Protein AF-W2WUS7-F1 (afdb_monomer_lite)

Organism: NCBI:txid1317063

Radius of gyration: 23.68 Å; chains: 1; bounding box: 52×26×79 Å

Structure (mmCIF, N/CA/C/O backbone):
data_AF-W2WUS7-F1
#
_entry.id   AF-W2WUS7-F1
#
loop_
_atom_site.group_PDB
_atom_site.id
_atom_site.type_symbol
_atom_site.label_atom_id
_atom_site.label_alt_id
_atom_site.label_comp_id
_atom_site.label_asym_id
_atom_site.label_entity_id
_atom_site.label_seq_id
_atom_site.pdbx_PDB_ins_code
_atom_site.Cartn_x
_atom_site.Cartn_y
_atom_site.Cartn_z
_atom_site.occupancy
_atom_site.B_iso_or_equiv
_atom_site.auth_seq_id
_atom_site.auth_comp_id
_atom_site.auth_asym_id
_atom_site.auth_atom_id
_atom_site.pdbx_PDB_model_num
ATOM 1 N N . MET A 1 1 ? 3.310 -14.988 -15.195 1.00 46.16 1 MET A N 1
ATOM 2 C CA . MET A 1 1 ? 3.463 -15.371 -13.775 1.00 46.16 1 MET A CA 1
ATOM 3 C C . MET A 1 1 ? 2.353 -14.749 -12.933 1.00 46.16 1 MET A C 1
ATOM 5 O O . MET A 1 1 ? 1.981 -13.614 -13.202 1.00 46.16 1 MET A O 1
ATOM 9 N N . LYS A 1 2 ? 1.802 -15.466 -11.940 1.00 52.38 2 LYS A N 1
ATOM 10 C CA . LYS A 1 2 ? 0.872 -14.896 -10.943 1.00 52.38 2 LYS A CA 1
ATOM 11 C C . LYS A 1 2 ? 1.666 -14.516 -9.691 1.00 52.38 2 LYS A C 1
ATOM 13 O O . LYS A 1 2 ? 1.726 -15.283 -8.743 1.00 52.38 2 LYS A O 1
ATOM 18 N N . SER A 1 3 ? 2.270 -13.336 -9.690 1.00 63.66 3 SER A N 1
ATOM 19 C CA . SER A 1 3 ? 3.029 -12.797 -8.550 1.00 63.66 3 SER A CA 1
ATOM 20 C C . SER A 1 3 ? 2.156 -12.326 -7.376 1.00 63.66 3 SER A C 1
ATOM 22 O O . SER A 1 3 ? 2.661 -11.788 -6.396 1.00 63.66 3 SER A O 1
ATOM 24 N N . GLY A 1 4 ? 0.829 -12.449 -7.491 1.00 73.62 4 GLY A N 1
ATOM 25 C CA . GLY A 1 4 ? -0.132 -11.891 -6.534 1.00 73.62 4 GLY A CA 1
ATOM 26 C C . GLY A 1 4 ? -0.227 -10.360 -6.570 1.00 73.62 4 GLY A C 1
ATOM 27 O O . GLY A 1 4 ? -1.042 -9.785 -5.851 1.00 73.62 4 GLY A O 1
ATOM 28 N N . ILE A 1 5 ? 0.565 -9.692 -7.416 1.00 78.25 5 ILE A N 1
ATOM 29 C CA . ILE A 1 5 ? 0.558 -8.239 -7.577 1.00 78.25 5 ILE A CA 1
ATOM 30 C C . ILE A 1 5 ? -0.382 -7.858 -8.722 1.00 78.25 5 ILE A C 1
ATOM 32 O O . ILE A 1 5 ? -0.289 -8.407 -9.821 1.00 78.25 5 ILE A O 1
ATOM 36 N N . SER A 1 6 ? -1.291 -6.913 -8.469 1.00 83.62 6 SER A N 1
ATOM 37 C CA . SER A 1 6 ? -2.222 -6.438 -9.494 1.00 83.62 6 SER A CA 1
ATOM 38 C C . SER A 1 6 ? -1.504 -5.651 -10.594 1.00 83.62 6 SER A C 1
ATOM 40 O O . SER A 1 6 ? -0.477 -5.009 -10.360 1.00 83.62 6 SER A O 1
ATOM 42 N N . LYS A 1 7 ? -2.080 -5.659 -11.800 1.00 83.00 7 LYS A N 1
ATOM 43 C CA . LYS A 1 7 ? -1.580 -4.871 -12.935 1.00 83.00 7 LYS A CA 1
ATOM 44 C C . LYS A 1 7 ? -1.511 -3.376 -12.600 1.00 83.00 7 LYS A C 1
ATOM 46 O O . LYS A 1 7 ? -0.478 -2.756 -12.805 1.00 83.00 7 LYS A O 1
ATOM 51 N N . GLU A 1 8 ? -2.565 -2.842 -11.991 1.00 84.75 8 GLU A N 1
ATOM 52 C CA . GLU A 1 8 ? -2.651 -1.442 -11.544 1.00 84.75 8 GLU A CA 1
ATOM 53 C C . GLU A 1 8 ? -1.531 -1.080 -10.557 1.00 84.75 8 GLU A C 1
ATOM 55 O O . GLU A 1 8 ? -0.990 0.023 -10.568 1.00 84.75 8 GLU A O 1
ATOM 60 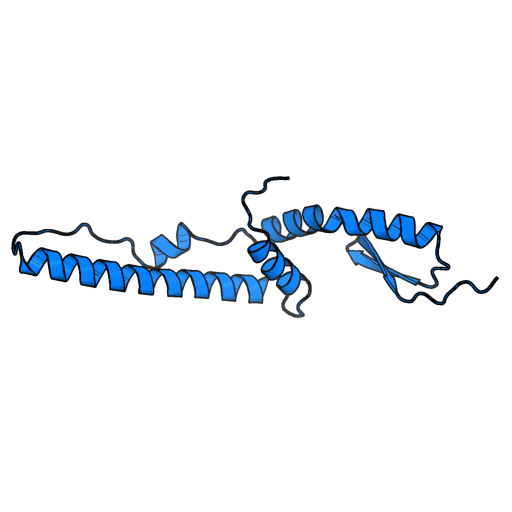N N . PHE A 1 9 ? -1.151 -2.019 -9.684 1.00 85.69 9 PHE A N 1
ATOM 61 C CA . PHE A 1 9 ? -0.030 -1.802 -8.782 1.00 85.69 9 PHE A CA 1
ATOM 62 C C . PHE A 1 9 ? 1.300 -1.803 -9.541 1.00 85.69 9 PHE A C 1
ATOM 64 O O . PHE A 1 9 ? 2.158 -0.971 -9.255 1.00 85.69 9 PHE A O 1
ATOM 71 N N . MET A 1 10 ? 1.467 -2.689 -10.526 1.00 88.12 10 MET A N 1
ATOM 72 C CA . MET A 1 10 ? 2.657 -2.704 -11.379 1.00 88.12 10 MET A CA 1
ATOM 73 C C . MET A 1 10 ? 2.790 -1.451 -12.252 1.00 88.12 10 MET A C 1
ATOM 75 O O . MET A 1 10 ? 3.915 -1.047 -12.524 1.00 88.12 10 MET A O 1
ATOM 79 N N . GLU A 1 11 ? 1.692 -0.797 -12.634 1.00 87.81 11 GLU A N 1
ATOM 80 C CA . GLU A 1 11 ? 1.724 0.505 -13.320 1.00 87.81 11 GLU A CA 1
ATOM 81 C C . GLU A 1 11 ? 2.330 1.589 -12.414 1.00 87.81 11 GLU A C 1
ATOM 83 O O . GLU A 1 11 ? 3.255 2.289 -12.816 1.00 87.81 11 GLU A O 1
ATOM 88 N N . ILE A 1 12 ? 1.932 1.639 -11.137 1.00 87.62 12 ILE A N 1
ATOM 89 C CA . ILE A 1 12 ? 2.541 2.550 -10.148 1.00 87.62 12 ILE A CA 1
ATOM 90 C C . ILE A 1 12 ? 4.037 2.248 -9.959 1.00 87.62 12 ILE A C 1
ATOM 92 O O . ILE A 1 12 ? 4.843 3.165 -9.789 1.00 87.62 12 ILE A O 1
ATOM 96 N N . VAL A 1 13 ? 4.416 0.966 -9.954 1.00 88.88 13 VAL A N 1
ATOM 97 C CA . VAL A 1 13 ? 5.821 0.537 -9.857 1.00 88.88 13 VAL A CA 1
ATOM 98 C C . VAL A 1 13 ? 6.599 0.977 -11.095 1.00 88.88 13 VAL A C 1
ATOM 100 O O . VAL A 1 13 ? 7.683 1.533 -10.948 1.00 88.88 13 VAL A O 1
ATOM 103 N N . HIS A 1 14 ? 6.042 0.780 -12.290 1.00 88.75 14 HIS A N 1
ATOM 104 C CA . HIS A 1 14 ? 6.640 1.201 -13.553 1.00 88.75 14 HIS A CA 1
ATOM 105 C C . HIS A 1 14 ? 6.890 2.713 -13.577 1.00 88.75 14 HIS A C 1
ATOM 107 O O . HIS A 1 14 ? 8.017 3.141 -13.823 1.00 88.75 14 HIS A O 1
ATOM 113 N N . ASP A 1 15 ? 5.883 3.516 -13.235 1.00 87.25 15 ASP A N 1
ATOM 114 C CA . ASP A 1 15 ? 6.010 4.976 -13.179 1.00 87.25 15 ASP A CA 1
ATOM 115 C C . ASP A 1 15 ? 7.041 5.416 -12.136 1.00 87.25 15 ASP A C 1
ATOM 117 O O . ASP A 1 15 ? 7.805 6.354 -12.361 1.00 87.25 15 ASP A O 1
ATOM 121 N N . GLY A 1 16 ? 7.105 4.708 -11.004 1.00 88.81 16 GLY A N 1
ATOM 122 C CA . GLY A 1 16 ? 8.124 4.912 -9.982 1.00 88.81 16 GLY A CA 1
ATOM 123 C C . GLY A 1 16 ? 9.536 4.657 -10.509 1.00 88.81 16 GLY A C 1
ATOM 124 O O . GLY A 1 16 ? 10.395 5.521 -10.368 1.00 88.81 16 GLY A O 1
ATOM 125 N N . VAL A 1 17 ? 9.778 3.507 -11.147 1.00 87.69 17 VAL A N 1
ATOM 126 C CA . VAL A 1 17 ? 11.084 3.166 -11.746 1.00 87.69 17 VAL A CA 1
ATOM 127 C C . VAL A 1 17 ? 11.507 4.198 -12.796 1.00 87.69 17 VAL A C 1
ATOM 129 O O . VAL A 1 17 ? 12.677 4.562 -12.845 1.00 87.69 17 VAL A O 1
ATOM 132 N N . MET A 1 18 ? 10.562 4.702 -13.594 1.00 84.50 18 MET A N 1
ATOM 133 C CA . MET A 1 18 ? 10.818 5.693 -14.648 1.00 84.50 18 MET A CA 1
ATOM 134 C C . MET A 1 18 ? 10.942 7.136 -14.136 1.00 84.50 18 MET A C 1
ATOM 136 O O . MET A 1 18 ? 11.330 8.029 -14.891 1.00 84.50 18 MET A O 1
ATOM 140 N N . SER A 1 19 ? 10.606 7.396 -12.870 1.00 85.19 19 SER A N 1
ATOM 141 C CA . SER A 1 19 ? 10.646 8.737 -12.286 1.00 85.19 19 SER A CA 1
ATOM 142 C C . SER A 1 19 ? 12.071 9.129 -11.858 1.00 85.19 19 SER A C 1
ATOM 144 O O . SER A 1 19 ? 12.828 8.272 -11.399 1.00 85.19 19 SER A O 1
ATOM 146 N N . PRO A 1 20 ? 12.431 10.430 -11.871 1.00 84.19 20 PRO A N 1
ATOM 147 C CA . PRO A 1 20 ? 13.732 10.909 -11.386 1.00 84.19 20 PRO A CA 1
ATOM 148 C C . PRO A 1 20 ? 14.055 10.505 -9.940 1.00 84.19 20 PRO A C 1
ATOM 150 O O . PRO A 1 20 ? 15.214 10.330 -9.583 1.00 84.19 20 PRO A O 1
ATOM 153 N N . ASN A 1 21 ? 13.022 10.334 -9.108 1.00 84.62 21 ASN A N 1
ATOM 154 C CA . ASN A 1 21 ? 13.156 9.931 -7.704 1.00 84.62 21 ASN A CA 1
ATOM 155 C C . ASN A 1 21 ? 13.102 8.403 -7.504 1.00 84.62 21 ASN A C 1
ATOM 157 O O . ASN A 1 21 ? 13.048 7.926 -6.364 1.00 84.62 21 ASN A O 1
ATOM 161 N N . GLY A 1 22 ? 13.056 7.639 -8.600 1.00 86.06 22 GLY A N 1
ATOM 162 C CA . GLY A 1 22 ? 12.910 6.189 -8.600 1.00 86.06 22 GLY A CA 1
ATOM 163 C C . GLY A 1 22 ? 11.699 5.700 -7.797 1.00 86.06 22 GLY A C 1
ATOM 164 O O . GLY A 1 22 ? 10.720 6.415 -7.561 1.00 86.06 22 GLY A O 1
ATOM 165 N N . LEU A 1 23 ? 11.797 4.465 -7.302 1.00 89.75 23 LEU A N 1
ATOM 166 C CA . LEU A 1 23 ? 10.741 3.820 -6.515 1.00 89.75 23 LEU A CA 1
ATOM 167 C C . LEU A 1 23 ? 10.477 4.474 -5.151 1.00 89.75 23 LEU A C 1
ATOM 169 O O . LEU A 1 23 ? 9.457 4.182 -4.526 1.00 89.75 23 LEU A O 1
ATOM 173 N N . SER A 1 24 ? 11.355 5.356 -4.668 1.00 89.19 24 SER A N 1
ATOM 174 C CA . SER A 1 24 ? 11.228 5.960 -3.336 1.00 89.19 24 SER A CA 1
ATOM 175 C C . SER A 1 24 ? 9.951 6.798 -3.195 1.00 89.19 24 SER A C 1
ATOM 177 O O . SER A 1 24 ? 9.209 6.669 -2.210 1.00 89.19 24 SER A O 1
ATOM 179 N N . SER A 1 25 ? 9.638 7.610 -4.210 1.00 87.19 25 SER A N 1
ATOM 180 C CA . SER A 1 25 ? 8.423 8.432 -4.236 1.00 87.19 25 SER A CA 1
ATOM 181 C C . SER A 1 25 ? 7.167 7.559 -4.311 1.00 87.19 25 SER A C 1
ATOM 183 O O . SER A 1 25 ? 6.243 7.736 -3.512 1.00 87.19 25 SER A O 1
ATOM 185 N N . ALA A 1 26 ? 7.165 6.549 -5.188 1.00 88.81 26 ALA A N 1
ATOM 186 C CA . ALA A 1 26 ? 6.070 5.593 -5.335 1.00 88.81 26 ALA A CA 1
ATOM 187 C C . ALA A 1 26 ? 5.796 4.833 -4.026 1.00 88.81 26 ALA A C 1
ATOM 189 O O . ALA A 1 26 ? 4.654 4.781 -3.558 1.00 88.81 26 ALA A O 1
ATOM 190 N N . LEU A 1 27 ? 6.841 4.318 -3.372 1.00 92.12 27 LEU A N 1
ATOM 191 C CA . LEU A 1 27 ? 6.742 3.627 -2.084 1.00 92.12 27 LEU A CA 1
ATOM 192 C C . LEU A 1 27 ? 6.204 4.539 -0.978 1.00 92.12 27 LEU A C 1
ATOM 194 O O . LEU A 1 27 ? 5.360 4.115 -0.186 1.00 92.12 27 LEU A O 1
ATOM 198 N N . THR A 1 28 ? 6.633 5.800 -0.939 1.00 91.31 28 THR A N 1
ATOM 199 C CA . THR A 1 28 ? 6.115 6.795 0.012 1.00 91.31 28 THR A CA 1
ATOM 200 C C . THR A 1 28 ? 4.629 7.068 -0.225 1.00 91.31 28 THR A C 1
ATOM 202 O O . THR A 1 28 ? 3.834 7.047 0.719 1.00 91.31 28 THR A O 1
ATOM 205 N N . CYS A 1 29 ? 4.208 7.231 -1.484 1.00 90.31 29 CYS A N 1
ATOM 206 C CA . CYS A 1 29 ? 2.795 7.368 -1.831 1.00 90.31 29 CYS A CA 1
ATOM 207 C C . CYS A 1 29 ? 1.973 6.136 -1.432 1.00 90.31 29 CYS A C 1
ATOM 209 O O . CYS A 1 29 ? 0.868 6.288 -0.906 1.00 90.31 29 CYS A O 1
ATOM 211 N N . ILE A 1 30 ? 2.496 4.925 -1.643 1.00 90.25 30 ILE A N 1
ATOM 212 C CA . ILE A 1 30 ? 1.827 3.679 -1.252 1.00 90.25 30 ILE A CA 1
ATOM 213 C C . ILE A 1 30 ? 1.659 3.614 0.268 1.00 90.25 30 ILE A C 1
ATOM 215 O O . ILE A 1 30 ? 0.546 3.379 0.740 1.00 90.25 30 ILE A O 1
ATOM 219 N N . ARG A 1 31 ? 2.721 3.875 1.042 1.00 93.69 31 ARG A N 1
ATOM 220 C CA . ARG A 1 31 ? 2.659 3.915 2.515 1.00 93.69 31 ARG A CA 1
ATOM 221 C C . ARG A 1 31 ? 1.603 4.909 2.996 1.00 93.69 31 ARG A C 1
ATOM 223 O O . ARG A 1 31 ? 0.737 4.542 3.788 1.00 93.69 31 ARG A O 1
ATOM 230 N N . ARG A 1 32 ? 1.591 6.120 2.430 1.00 93.75 32 ARG A N 1
ATOM 231 C CA . ARG A 1 32 ? 0.584 7.146 2.735 1.00 93.75 32 ARG A CA 1
ATOM 232 C C . ARG A 1 32 ? -0.838 6.672 2.426 1.00 93.75 32 ARG A C 1
ATOM 234 O O . ARG A 1 32 ? -1.722 6.819 3.263 1.00 93.75 32 ARG A O 1
ATOM 241 N N . ARG A 1 33 ? -1.075 6.058 1.259 1.00 92.06 33 ARG A N 1
ATOM 242 C CA . ARG A 1 33 ? -2.395 5.507 0.887 1.00 92.06 33 ARG A CA 1
ATOM 243 C C . ARG A 1 33 ? -2.863 4.430 1.870 1.00 92.06 33 ARG A C 1
ATOM 245 O O . ARG A 1 33 ? -4.039 4.413 2.231 1.00 92.06 33 ARG A O 1
ATOM 252 N N . ARG A 1 34 ? -1.960 3.558 2.332 1.00 93.44 34 ARG A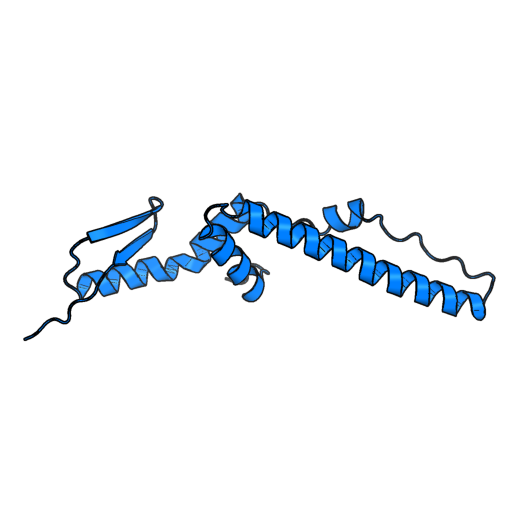 N 1
ATOM 253 C CA . ARG A 1 34 ? -2.272 2.509 3.320 1.00 93.44 34 ARG A CA 1
ATOM 254 C C . ARG A 1 34 ? -2.623 3.105 4.683 1.00 93.44 34 ARG A C 1
ATOM 256 O O . ARG A 1 34 ? -3.636 2.713 5.255 1.00 93.44 34 ARG A O 1
ATOM 263 N N . GLN A 1 35 ? -1.887 4.121 5.130 1.00 96.00 35 GLN A N 1
ATOM 264 C CA . GLN A 1 35 ? -2.217 4.882 6.337 1.00 96.00 35 GLN A CA 1
ATOM 265 C C . GLN A 1 35 ? -3.581 5.585 6.225 1.00 96.00 35 GLN A C 1
ATOM 267 O O . GLN A 1 35 ? -4.411 5.491 7.125 1.00 96.00 35 GLN A O 1
ATOM 272 N N . THR A 1 36 ? -3.871 6.245 5.100 1.00 96.75 36 THR A N 1
ATOM 273 C CA . THR A 1 36 ? -5.191 6.856 4.871 1.00 96.75 36 THR A CA 1
ATOM 274 C C . THR A 1 36 ? -6.310 5.811 4.903 1.00 96.75 36 THR A C 1
ATOM 276 O O . THR A 1 36 ? -7.373 6.065 5.469 1.00 96.75 36 THR A O 1
ATOM 279 N N . ARG A 1 37 ? -6.086 4.625 4.322 1.00 96.38 37 ARG A N 1
ATOM 280 C CA . ARG A 1 37 ? -7.054 3.520 4.368 1.00 96.38 37 ARG A CA 1
ATOM 281 C C . ARG A 1 37 ? -7.310 3.052 5.800 1.00 96.38 37 ARG A C 1
ATOM 283 O O . ARG A 1 37 ? -8.471 2.847 6.138 1.00 96.38 37 ARG A O 1
ATOM 290 N N . TYR A 1 38 ? -6.271 2.937 6.630 1.00 97.56 38 TYR A N 1
ATOM 291 C CA . TYR A 1 38 ? -6.417 2.595 8.047 1.00 97.56 38 TYR A CA 1
ATOM 292 C C . TYR A 1 38 ? -7.387 3.543 8.756 1.00 97.56 38 TYR A C 1
ATOM 294 O O . TYR A 1 38 ? -8.370 3.083 9.328 1.00 97.56 38 TYR A O 1
ATOM 302 N N . TYR A 1 39 ? -7.176 4.859 8.659 1.00 97.62 39 TYR A N 1
ATOM 303 C CA . TYR A 1 39 ? -8.040 5.816 9.358 1.00 97.62 39 TYR A CA 1
ATOM 304 C C . TYR A 1 39 ? -9.486 5.781 8.858 1.00 97.62 39 TYR A C 1
ATOM 306 O O . TYR A 1 39 ? -10.404 5.865 9.667 1.00 97.62 39 TYR A O 1
ATOM 314 N N . LYS A 1 40 ? -9.710 5.561 7.555 1.00 97.81 40 LYS A N 1
ATOM 315 C CA . LYS A 1 40 ? -11.065 5.349 7.019 1.00 97.81 40 LYS A CA 1
ATOM 316 C C . LYS A 1 40 ? -11.741 4.121 7.638 1.00 97.81 40 LYS A C 1
ATOM 318 O O . LYS A 1 40 ? -12.891 4.205 8.057 1.00 97.81 40 LYS A O 1
ATOM 323 N N . LEU A 1 41 ? -11.032 2.993 7.710 1.00 96.56 41 LEU A N 1
ATOM 324 C CA . LEU A 1 41 ? -11.550 1.767 8.327 1.00 96.56 41 LEU A CA 1
ATOM 325 C C . LEU A 1 41 ? -11.798 1.954 9.827 1.00 96.56 41 LEU A C 1
ATOM 327 O O . LEU A 1 41 ? -12.829 1.519 10.331 1.00 96.56 41 LEU A O 1
ATOM 331 N N . TYR A 1 42 ? -10.897 2.649 10.518 1.00 96.62 42 TYR A N 1
ATOM 332 C CA . TYR A 1 42 ? -11.033 2.961 11.936 1.00 96.62 42 TYR A CA 1
ATOM 333 C C . TYR A 1 42 ? -12.280 3.808 12.216 1.00 96.62 42 TYR A C 1
ATOM 335 O O . TYR A 1 42 ? -13.023 3.515 13.149 1.00 96.62 42 TYR A O 1
ATOM 343 N N . THR A 1 43 ? -12.570 4.812 11.382 1.00 97.44 43 THR A N 1
ATOM 344 C CA . THR A 1 43 ? -13.803 5.608 11.494 1.00 97.44 43 THR A CA 1
ATOM 345 C C . THR A 1 43 ? -15.055 4.746 11.334 1.00 97.44 43 THR A C 1
ATOM 347 O O . THR A 1 43 ? -15.984 4.872 12.129 1.00 97.44 43 THR A O 1
ATOM 350 N N . LEU A 1 44 ? -15.082 3.843 10.347 1.00 97.12 44 LEU A N 1
ATOM 351 C CA . LEU A 1 44 ? -16.209 2.924 10.143 1.00 97.12 44 LEU A CA 1
ATOM 352 C C . LEU A 1 44 ? -16.382 1.961 11.322 1.00 97.12 44 LEU A C 1
ATOM 354 O O . LEU A 1 44 ? -17.503 1.727 11.772 1.00 97.12 44 LEU A O 1
ATOM 358 N N . PHE A 1 45 ? -15.273 1.432 11.845 1.00 96.19 45 PHE A N 1
ATOM 359 C CA . PHE A 1 45 ? -15.268 0.596 13.039 1.00 96.19 45 PHE A CA 1
ATOM 360 C C . PHE A 1 45 ? -15.849 1.351 14.239 1.00 96.19 45 PHE A C 1
ATOM 362 O O . PHE A 1 45 ? -16.798 0.873 14.856 1.00 96.19 45 PHE A O 1
ATOM 369 N N . ALA A 1 46 ? -15.351 2.557 14.525 1.00 95.25 46 ALA A N 1
ATOM 370 C CA . ALA A 1 46 ? -15.817 3.378 15.638 1.00 95.25 46 ALA A CA 1
ATOM 371 C C . ALA A 1 46 ? -17.315 3.712 15.530 1.00 95.25 46 ALA A C 1
ATOM 373 O O . ALA A 1 46 ? -18.046 3.580 16.514 1.00 95.25 46 ALA A O 1
ATOM 374 N N . ASP A 1 47 ? -17.796 4.075 14.336 1.00 97.00 47 ASP A N 1
ATOM 375 C CA . ASP A 1 47 ? -19.222 4.323 14.107 1.00 97.00 47 ASP A CA 1
ATOM 376 C C . ASP A 1 47 ? -20.064 3.061 14.339 1.00 97.00 47 ASP A C 1
ATOM 378 O O . ASP A 1 47 ? -21.110 3.116 14.989 1.00 97.00 47 ASP A O 1
ATOM 382 N N . ARG A 1 48 ? -19.587 1.898 13.880 1.00 96.12 48 ARG A N 1
ATOM 383 C CA . ARG A 1 48 ? -20.270 0.622 14.109 1.00 96.12 48 ARG A CA 1
ATOM 384 C C . ARG A 1 48 ? -20.342 0.274 15.594 1.00 96.12 48 ARG A C 1
ATOM 386 O O . ARG A 1 48 ? -21.422 -0.090 16.057 1.00 96.12 48 ARG A O 1
ATOM 393 N N . ILE A 1 49 ? -19.242 0.417 16.337 1.00 95.50 49 ILE A N 1
ATOM 394 C CA . ILE A 1 49 ? -19.218 0.165 17.786 1.00 95.50 49 ILE A CA 1
ATOM 395 C C . ILE A 1 49 ? -20.191 1.095 18.511 1.00 95.50 49 ILE A C 1
ATOM 397 O O . ILE A 1 49 ? -20.958 0.635 19.355 1.00 95.50 49 ILE A O 1
ATOM 401 N N . ARG A 1 50 ? -20.215 2.382 18.147 1.00 95.44 50 ARG A N 1
ATOM 402 C CA . ARG A 1 50 ? -21.155 3.355 18.716 1.00 95.44 50 ARG A CA 1
ATOM 403 C C . ARG A 1 50 ? -22.608 2.917 18.527 1.00 95.44 50 ARG A C 1
ATOM 405 O O . ARG A 1 50 ? -23.367 2.905 19.487 1.00 95.44 50 ARG A O 1
ATOM 412 N N . ARG A 1 51 ? -22.993 2.507 17.313 1.00 96.81 51 ARG A N 1
ATOM 413 C CA . ARG A 1 51 ? -24.364 2.042 17.031 1.00 96.81 51 ARG A CA 1
ATOM 414 C C . ARG A 1 51 ? -24.740 0.792 17.826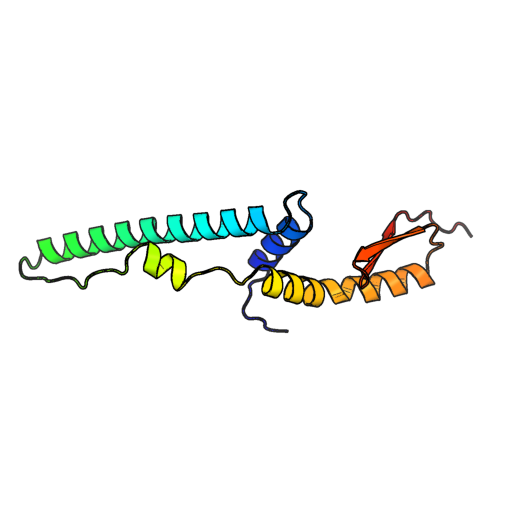 1.00 96.81 51 ARG A C 1
ATOM 416 O O . ARG A 1 51 ? -25.869 0.703 18.287 1.00 96.81 51 ARG A O 1
ATOM 423 N N . ILE A 1 52 ? -23.812 -0.153 17.993 1.00 96.44 52 ILE A N 1
ATOM 424 C CA . ILE A 1 52 ? -24.049 -1.362 18.799 1.00 96.44 52 ILE A CA 1
ATOM 425 C C . ILE A 1 52 ? -24.265 -0.981 20.266 1.00 96.44 52 ILE A C 1
ATOM 427 O O . ILE A 1 52 ? -25.227 -1.439 20.875 1.00 96.44 52 ILE A O 1
ATOM 431 N N . ARG A 1 53 ? -23.428 -0.090 20.811 1.00 96.12 53 ARG A N 1
ATOM 432 C CA . ARG A 1 53 ? -23.543 0.367 22.203 1.00 96.12 53 ARG A CA 1
ATOM 433 C C . ARG A 1 53 ? -24.842 1.106 22.505 1.00 96.12 53 ARG A C 1
ATOM 435 O O . ARG A 1 53 ? -25.353 0.982 23.609 1.00 96.12 53 ARG A O 1
ATOM 442 N N . ASN A 1 54 ? -25.411 1.803 21.522 1.00 95.75 54 ASN A N 1
ATOM 443 C CA . ASN A 1 54 ? -26.728 2.425 21.673 1.00 95.75 54 ASN A CA 1
ATOM 444 C C . ASN A 1 54 ? -27.856 1.398 21.891 1.00 95.75 54 ASN A C 1
ATOM 446 O O . ASN A 1 54 ? -28.872 1.749 22.477 1.00 95.75 54 ASN A O 1
ATOM 450 N N . GLY A 1 55 ? -27.700 0.158 21.408 1.00 95.69 55 GLY A N 1
ATOM 451 C CA . GLY A 1 55 ? -28.656 -0.935 21.631 1.00 95.69 55 GLY A CA 1
ATOM 452 C C . GLY A 1 55 ? -28.260 -1.902 22.754 1.00 95.69 55 GLY A C 1
ATOM 453 O O . GLY A 1 55 ? -29.102 -2.653 23.232 1.00 95.69 55 GLY A O 1
ATOM 454 N N . ASN A 1 56 ? -26.989 -1.903 23.164 1.00 96.12 56 ASN A N 1
ATOM 455 C CA . ASN A 1 56 ? -26.452 -2.733 24.238 1.00 96.12 56 ASN A CA 1
ATOM 456 C C . ASN A 1 56 ? -25.281 -2.009 24.923 1.00 96.12 56 ASN A C 1
ATOM 458 O O . ASN A 1 56 ? -24.145 -2.065 24.444 1.00 96.12 56 ASN A O 1
ATOM 462 N N . THR A 1 57 ? -25.551 -1.344 26.047 1.00 93.06 57 THR A N 1
ATOM 463 C CA . THR A 1 57 ? -24.553 -0.557 26.793 1.00 93.06 57 THR A CA 1
ATOM 464 C C . THR A 1 57 ? -23.402 -1.400 27.332 1.00 93.06 57 THR A C 1
ATOM 466 O O . THR A 1 57 ? -22.279 -0.906 27.404 1.00 93.06 57 THR A O 1
ATOM 469 N N . GLU A 1 58 ? -23.645 -2.684 27.604 1.00 95.19 58 GLU A N 1
ATOM 470 C CA . GLU A 1 58 ? -22.646 -3.632 28.112 1.00 95.19 58 GLU A CA 1
ATOM 471 C C . GLU A 1 58 ? -21.717 -4.171 27.009 1.00 95.19 58 GLU A C 1
ATOM 473 O O . GLU A 1 58 ? -20.824 -4.979 27.266 1.00 95.19 58 GLU A O 1
ATOM 478 N N . TYR A 1 59 ? -21.899 -3.749 25.752 1.00 95.31 59 TYR A N 1
ATOM 479 C CA . TYR A 1 59 ? -21.071 -4.226 24.651 1.00 95.31 59 TYR A CA 1
ATOM 480 C C . TYR A 1 59 ? -19.612 -3.743 24.757 1.00 95.31 59 TYR A C 1
ATOM 482 O O . TYR A 1 59 ? -19.279 -2.555 24.595 1.00 95.31 59 TYR A O 1
ATOM 490 N N . VAL A 1 60 ? -18.711 -4.714 24.913 1.00 93.62 60 VAL A N 1
ATOM 491 C CA . VAL A 1 60 ? -17.258 -4.528 24.894 1.00 93.62 60 VAL A CA 1
ATOM 492 C C . VAL A 1 60 ? -16.720 -4.854 23.501 1.00 93.62 60 VAL A C 1
ATOM 494 O O . VAL A 1 60 ? -16.809 -5.984 23.026 1.00 93.62 60 VAL A O 1
ATOM 497 N N . ALA A 1 61 ? -16.158 -3.850 22.827 1.00 92.19 61 ALA A N 1
ATOM 498 C CA . ALA A 1 61 ? -15.540 -4.027 21.517 1.00 92.19 61 ALA A CA 1
ATOM 499 C C . ALA A 1 61 ? -14.109 -4.572 21.651 1.00 92.19 61 ALA A C 1
ATOM 501 O O . ALA A 1 61 ? -13.413 -4.194 22.596 1.00 92.19 61 ALA A O 1
ATOM 502 N N . PRO A 1 62 ? -13.627 -5.374 20.685 1.00 92.69 62 PRO A N 1
ATOM 503 C CA . PRO A 1 62 ? -12.213 -5.719 20.619 1.00 92.69 62 PRO A CA 1
ATOM 504 C C . PRO A 1 62 ? -11.366 -4.467 20.357 1.00 92.69 62 PRO A C 1
ATOM 506 O O . PRO A 1 62 ? -11.795 -3.548 19.652 1.00 92.69 62 PRO A O 1
ATOM 509 N N . THR A 1 63 ? -10.146 -4.444 20.888 1.00 92.81 63 THR A N 1
ATOM 510 C CA . THR A 1 63 ? -9.187 -3.370 20.611 1.00 92.81 63 THR A CA 1
ATOM 511 C C . THR A 1 63 ? -8.711 -3.474 19.159 1.00 92.81 63 THR A C 1
ATOM 513 O O . THR A 1 63 ? -8.145 -4.504 18.786 1.00 92.81 63 THR A O 1
ATOM 516 N N . PRO A 1 64 ? -8.926 -2.447 18.317 1.00 93.38 64 PRO A N 1
ATOM 517 C CA . PRO A 1 64 ? -8.422 -2.465 16.951 1.00 93.38 64 PRO A CA 1
ATOM 518 C C . PRO A 1 64 ? -6.884 -2.390 16.940 1.00 93.38 64 PRO A C 1
ATOM 520 O O . PRO A 1 64 ? -6.293 -1.813 17.859 1.00 93.38 64 PRO A O 1
ATOM 523 N N . PRO A 1 65 ? -6.216 -2.927 15.900 1.00 95.56 65 PRO A N 1
ATOM 524 C CA . PRO A 1 65 ? -4.774 -2.768 15.751 1.00 95.56 65 PRO A CA 1
ATOM 525 C C . PRO A 1 65 ? -4.415 -1.283 15.661 1.00 95.56 65 PRO A C 1
ATOM 527 O O . PRO A 1 65 ? -5.186 -0.480 15.134 1.00 95.56 65 PRO A O 1
ATOM 530 N N . SER A 1 66 ? -3.228 -0.914 16.138 1.00 96.62 66 SER A N 1
ATOM 531 C CA . SER A 1 66 ? -2.725 0.448 15.970 1.00 96.62 66 SER A CA 1
ATOM 532 C C . SER A 1 66 ? -2.430 0.750 14.495 1.00 96.62 66 SER A C 1
ATOM 534 O O . SER A 1 66 ? -2.227 -0.150 13.674 1.00 96.62 66 SER A O 1
ATOM 536 N N . CYS A 1 67 ? -2.329 2.039 14.153 1.00 95.88 67 CYS A N 1
ATOM 537 C CA . CYS A 1 67 ? -1.923 2.447 12.807 1.00 95.88 67 CYS A CA 1
ATOM 538 C C . CYS A 1 67 ? -0.547 1.875 12.431 1.00 95.88 67 CYS A C 1
ATOM 540 O O . CYS A 1 67 ? -0.340 1.498 11.280 1.00 95.88 67 CYS A O 1
ATOM 542 N N . SER A 1 68 ? 0.392 1.813 13.382 1.00 95.81 68 SER A N 1
ATOM 543 C CA . SER A 1 68 ? 1.725 1.256 13.142 1.00 95.81 68 SER A CA 1
ATOM 544 C C . SER A 1 68 ? 1.667 -0.244 12.873 1.00 95.81 68 SER A C 1
ATOM 546 O O . SER A 1 68 ? 2.274 -0.689 11.901 1.00 95.81 68 SER A O 1
ATOM 548 N N . GLN A 1 69 ? 0.884 -0.998 13.653 1.00 96.38 69 GLN A N 1
ATOM 549 C CA . GLN A 1 69 ? 0.696 -2.434 13.445 1.00 96.38 69 GLN A CA 1
ATOM 550 C C . GLN A 1 69 ? 0.085 -2.703 12.069 1.00 96.38 69 GLN A C 1
ATOM 552 O O . GLN A 1 69 ? 0.662 -3.426 11.263 1.00 96.38 69 GLN A O 1
ATOM 557 N N . TYR A 1 70 ? -1.014 -2.016 11.741 1.00 96.19 70 TYR A N 1
ATOM 558 C CA . TYR A 1 70 ? -1.654 -2.144 10.434 1.00 96.19 70 TYR A CA 1
ATOM 559 C C . TYR A 1 70 ? -0.693 -1.814 9.282 1.00 96.19 70 TYR A C 1
ATOM 561 O O . TYR A 1 70 ? -0.661 -2.529 8.280 1.00 96.19 70 TYR A O 1
ATOM 569 N N . CYS A 1 71 ? 0.091 -0.736 9.397 1.00 94.19 71 CYS A N 1
ATOM 570 C CA . CYS A 1 71 ? 1.063 -0.345 8.375 1.00 94.19 71 CYS A CA 1
ATOM 571 C C . CYS A 1 71 ? 2.233 -1.330 8.249 1.00 94.19 71 CYS A C 1
ATOM 573 O O . CYS A 1 71 ? 2.777 -1.462 7.154 1.00 94.19 71 CYS A O 1
ATOM 575 N N . SER A 1 72 ? 2.615 -2.005 9.334 1.00 94.44 7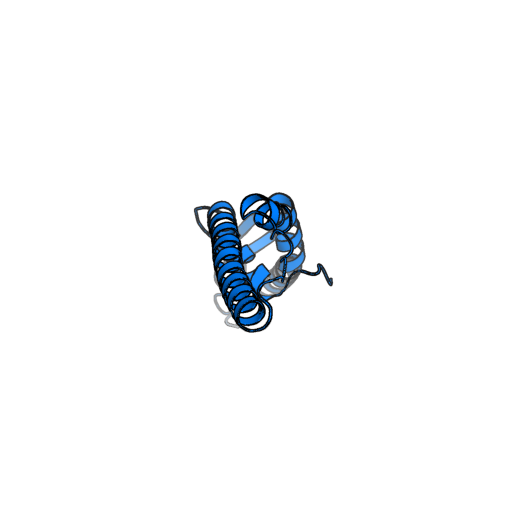2 SER A N 1
ATOM 576 C CA . SER A 1 72 ? 3.634 -3.057 9.328 1.00 94.44 72 SER A CA 1
ATOM 577 C C . SER A 1 72 ? 3.125 -4.307 8.607 1.00 94.44 72 SER A C 1
ATOM 579 O O . SER A 1 72 ? 3.746 -4.761 7.643 1.00 94.44 72 SER A O 1
ATOM 581 N N . ASP A 1 73 ? 1.944 -4.791 9.002 1.00 94.06 73 ASP A N 1
ATOM 582 C CA . ASP A 1 73 ? 1.291 -5.973 8.419 1.00 94.06 73 ASP A CA 1
ATOM 583 C C . ASP A 1 73 ? 0.952 -5.754 6.940 1.00 94.06 73 ASP A C 1
ATOM 585 O O . ASP A 1 73 ? 0.992 -6.663 6.117 1.00 94.06 73 ASP A O 1
ATOM 589 N N . ASN A 1 74 ? 0.658 -4.502 6.587 1.00 91.56 74 ASN A N 1
ATOM 590 C CA . ASN A 1 74 ? 0.430 -4.054 5.226 1.00 91.56 74 ASN A CA 1
ATOM 591 C C . ASN A 1 74 ? 1.608 -3.194 4.764 1.00 91.56 74 ASN A C 1
ATOM 593 O O . ASN A 1 74 ? 1.401 -2.098 4.237 1.00 91.56 74 ASN A O 1
ATOM 597 N N . SER A 1 75 ? 2.847 -3.648 4.926 1.00 90.19 75 SER A N 1
ATOM 598 C CA . SER A 1 75 ? 4.017 -2.965 4.361 1.00 90.19 75 SER A CA 1
ATOM 599 C C . SER A 1 75 ? 4.146 -3.255 2.856 1.00 90.19 75 SER A C 1
ATOM 601 O O . SER A 1 75 ? 3.756 -4.330 2.383 1.00 90.19 75 SER A O 1
ATOM 603 N N . PRO A 1 76 ? 4.521 -2.270 2.012 1.00 88.38 76 PRO A N 1
ATOM 604 C CA . PRO A 1 76 ? 4.719 -2.543 0.591 1.00 88.38 76 PRO A CA 1
ATOM 605 C C . PRO A 1 76 ? 5.918 -3.477 0.407 1.00 88.38 76 PRO A C 1
ATOM 607 O O . PRO A 1 76 ? 6.835 -3.426 1.231 1.00 88.38 76 PRO A O 1
ATOM 610 N N . PRO A 1 77 ? 5.953 -4.280 -0.674 1.00 90.12 77 PRO A N 1
ATOM 611 C CA . PRO A 1 77 ? 7.144 -5.049 -0.998 1.00 90.12 77 PRO A CA 1
ATOM 612 C C . PRO A 1 77 ? 8.369 -4.133 -1.086 1.00 90.12 77 PRO A C 1
ATOM 614 O O . PRO A 1 77 ? 8.261 -2.943 -1.402 1.00 90.12 77 PRO A O 1
ATOM 617 N N . THR A 1 78 ? 9.538 -4.688 -0.779 1.00 90.94 78 THR A N 1
ATOM 618 C CA . THR A 1 78 ? 10.784 -3.917 -0.784 1.00 90.94 78 THR A CA 1
ATOM 619 C C . THR A 1 78 ? 11.099 -3.392 -2.182 1.00 90.94 78 THR A C 1
ATOM 621 O O . THR A 1 78 ? 10.675 -3.975 -3.181 1.00 90.94 78 THR A O 1
ATOM 624 N N . SER A 1 79 ? 11.895 -2.320 -2.264 1.00 89.75 79 SER A N 1
ATOM 625 C CA . SER A 1 79 ? 12.345 -1.794 -3.558 1.00 89.75 79 SER A CA 1
ATOM 626 C C . SER A 1 79 ? 13.005 -2.884 -4.404 1.00 89.75 79 SER A C 1
ATOM 628 O O . SER A 1 79 ? 12.705 -2.981 -5.583 1.00 89.75 79 SER A O 1
ATOM 630 N N . ASN A 1 80 ? 13.830 -3.747 -3.801 1.00 89.69 80 ASN A N 1
ATOM 631 C CA . ASN A 1 80 ? 14.508 -4.831 -4.514 1.00 89.69 80 ASN A CA 1
ATOM 632 C C . ASN A 1 80 ? 13.516 -5.849 -5.084 1.00 89.69 80 ASN A C 1
ATOM 634 O O . ASN A 1 80 ? 13.629 -6.225 -6.247 1.00 89.69 80 ASN A O 1
ATOM 638 N N . SER A 1 81 ? 12.519 -6.258 -4.292 1.00 90.31 81 SER A N 1
ATOM 639 C CA . SER A 1 81 ? 11.466 -7.170 -4.754 1.00 90.31 81 SER A CA 1
ATOM 640 C C . SER A 1 81 ? 10.656 -6.559 -5.900 1.00 90.31 81 SER A C 1
ATOM 642 O O . SER A 1 81 ? 10.375 -7.237 -6.883 1.00 90.31 81 SER A O 1
ATOM 644 N N . LEU A 1 82 ? 10.311 -5.270 -5.797 1.00 90.38 82 LEU A N 1
ATOM 645 C CA . LEU A 1 82 ? 9.572 -4.561 -6.843 1.00 90.38 82 LEU A CA 1
ATOM 646 C C . LEU A 1 82 ? 10.396 -4.384 -8.116 1.00 90.38 82 LEU A C 1
ATOM 648 O O . LEU A 1 82 ? 9.858 -4.582 -9.198 1.00 90.38 82 LEU A O 1
ATOM 652 N N . THR A 1 83 ? 11.686 -4.062 -8.003 1.00 88.69 83 THR A N 1
ATOM 653 C CA . THR A 1 83 ? 12.591 -3.965 -9.153 1.00 88.69 83 THR A CA 1
ATOM 654 C C . THR A 1 83 ? 12.745 -5.315 -9.844 1.00 88.69 83 THR A C 1
ATOM 656 O O . THR A 1 83 ? 12.602 -5.382 -11.059 1.00 88.69 83 THR A O 1
ATOM 659 N N . ALA A 1 84 ? 12.985 -6.394 -9.092 1.00 88.69 84 ALA A N 1
ATOM 660 C CA . ALA A 1 84 ? 13.111 -7.737 -9.658 1.00 88.69 84 ALA A CA 1
ATOM 661 C C . ALA A 1 84 ? 11.846 -8.140 -10.424 1.00 88.69 84 ALA A C 1
ATOM 663 O O . ALA A 1 84 ? 11.913 -8.593 -11.565 1.00 88.69 84 ALA A O 1
ATOM 664 N N . GLN A 1 85 ? 10.680 -7.895 -9.830 1.00 88.38 85 GLN A N 1
ATOM 665 C CA . GLN A 1 85 ? 9.420 -8.214 -10.479 1.00 88.38 85 GLN A CA 1
ATOM 666 C C . GLN A 1 85 ? 9.100 -7.289 -11.660 1.00 88.38 85 GLN A C 1
ATOM 668 O O . GLN A 1 85 ? 8.478 -7.716 -12.635 1.00 88.38 85 GLN A O 1
ATOM 673 N N . TRP A 1 86 ? 9.512 -6.023 -11.593 1.00 88.75 86 TRP A N 1
ATOM 674 C CA . TRP A 1 86 ? 9.411 -5.101 -12.715 1.00 88.75 86 TRP A CA 1
ATOM 675 C C . TRP A 1 86 ? 10.258 -5.591 -13.890 1.00 88.75 86 TRP A C 1
ATOM 677 O O . TRP A 1 86 ? 9.705 -5.719 -14.974 1.00 88.75 86 TRP A O 1
ATOM 687 N N . LEU A 1 87 ? 11.524 -5.961 -13.666 1.00 87.88 87 LEU A N 1
ATOM 688 C CA . LEU A 1 87 ? 12.410 -6.536 -14.688 1.00 87.88 87 LEU A CA 1
ATOM 689 C C . LEU A 1 87 ? 11.823 -7.799 -15.320 1.00 87.88 87 LEU A C 1
ATOM 691 O O . LEU A 1 87 ? 11.847 -7.961 -16.537 1.00 87.88 87 LEU A O 1
ATOM 695 N N . GLU A 1 88 ? 11.250 -8.686 -14.508 1.00 86.12 88 GLU A N 1
ATOM 696 C CA . GLU A 1 88 ? 10.574 -9.875 -15.021 1.00 86.12 88 GLU A CA 1
ATOM 697 C C . GLU A 1 88 ? 9.369 -9.498 -15.900 1.00 86.12 88 GLU A C 1
ATOM 699 O O . GLU A 1 88 ? 9.211 -10.015 -17.007 1.00 86.12 88 GLU A O 1
ATOM 704 N N . SER A 1 89 ? 8.551 -8.546 -15.444 1.00 82.56 89 SER A N 1
ATOM 705 C CA . SER A 1 89 ? 7.354 -8.088 -16.163 1.00 82.56 89 SER A CA 1
ATOM 706 C C . SER A 1 89 ? 7.692 -7.338 -17.456 1.00 82.56 89 SER A C 1
ATOM 708 O O . SER A 1 89 ? 6.908 -7.367 -18.402 1.00 82.56 89 SER A O 1
ATOM 710 N N . THR A 1 90 ? 8.845 -6.669 -17.508 1.00 82.50 90 THR A N 1
ATOM 711 C CA . THR A 1 90 ? 9.322 -5.907 -18.669 1.00 82.50 90 THR A CA 1
ATOM 712 C C . THR A 1 90 ? 10.253 -6.701 -19.580 1.00 82.50 90 THR A C 1
ATOM 714 O O . THR A 1 90 ? 10.581 -6.218 -20.662 1.00 82.50 90 THR A O 1
ATOM 717 N N . SER A 1 91 ? 10.613 -7.935 -19.217 1.00 82.44 91 SER A N 1
ATOM 718 C CA . SER A 1 91 ? 11.483 -8.810 -20.018 1.00 82.44 91 SER A CA 1
ATOM 719 C C . SER A 1 91 ? 10.982 -9.024 -21.452 1.00 82.44 91 SER A C 1
ATOM 721 O O . SER A 1 91 ? 11.785 -9.107 -22.380 1.00 82.44 91 SER A O 1
ATOM 723 N N . ILE A 1 92 ? 9.660 -9.014 -21.663 1.00 78.44 92 ILE A N 1
ATOM 724 C CA . ILE A 1 92 ? 9.043 -9.109 -22.993 1.00 78.44 92 ILE A CA 1
ATOM 725 C C . ILE A 1 92 ? 9.491 -7.982 -23.935 1.00 78.44 92 ILE A C 1
ATOM 727 O O . ILE A 1 92 ? 9.611 -8.191 -25.143 1.00 78.44 92 ILE A O 1
ATOM 731 N N . TYR A 1 93 ? 9.791 -6.795 -23.396 1.00 76.25 93 TYR A N 1
ATOM 732 C CA . TYR A 1 93 ? 10.274 -5.675 -24.195 1.00 76.25 93 TYR A CA 1
ATOM 733 C C . TYR A 1 93 ? 11.687 -5.916 -24.724 1.00 76.25 93 TYR A C 1
ATOM 735 O O . TYR A 1 93 ? 11.988 -5.437 -25.814 1.00 76.25 93 TYR A O 1
ATOM 743 N N . SER A 1 94 ? 12.528 -6.687 -24.024 1.00 71.62 94 SER A N 1
ATOM 744 C CA . SER A 1 94 ? 13.852 -7.071 -24.529 1.00 71.62 94 SER A CA 1
ATOM 745 C C . SER A 1 94 ? 13.731 -7.887 -25.811 1.00 71.62 94 SER A C 1
ATOM 747 O O . SER A 1 94 ? 14.322 -7.518 -26.823 1.00 71.62 94 SER A O 1
ATOM 749 N N . SER A 1 95 ? 12.912 -8.943 -25.799 1.00 76.06 95 SER A N 1
ATOM 750 C CA . SER A 1 95 ? 12.686 -9.784 -26.981 1.00 76.06 95 SER A CA 1
ATOM 751 C C . SER A 1 95 ? 12.046 -8.996 -28.125 1.00 76.06 95 SER A C 1
ATOM 753 O O . SER A 1 95 ? 12.457 -9.129 -29.274 1.00 76.06 95 SER A O 1
ATOM 755 N N . LEU A 1 96 ? 11.084 -8.116 -27.822 1.00 75.31 96 LEU A N 1
ATOM 756 C CA . LEU A 1 96 ? 10.479 -7.241 -28.829 1.00 75.31 96 LEU A CA 1
ATOM 757 C C . LEU A 1 96 ? 11.514 -6.294 -29.451 1.00 75.31 96 LEU A C 1
ATOM 759 O O . LEU A 1 96 ? 11.534 -6.112 -30.666 1.00 75.31 96 LEU A O 1
ATOM 763 N N . CYS A 1 97 ? 12.392 -5.707 -28.637 1.00 72.62 97 CYS A N 1
ATOM 764 C CA . CYS A 1 97 ? 13.456 -4.846 -29.135 1.00 72.62 97 CYS A CA 1
ATOM 765 C C . CYS A 1 97 ? 14.450 -5.619 -30.009 1.00 72.62 97 CYS A C 1
ATOM 767 O O . CYS A 1 97 ? 14.900 -5.076 -31.013 1.00 72.62 97 CYS A O 1
ATOM 769 N N . GLU A 1 98 ? 14.774 -6.872 -29.680 1.00 77.56 98 GLU A N 1
ATOM 770 C CA . GLU A 1 98 ? 15.616 -7.731 -30.522 1.00 77.56 98 GLU A CA 1
ATOM 771 C C . GLU A 1 98 ? 15.003 -7.986 -31.897 1.00 77.56 98 GLU A C 1
ATOM 773 O O . GLU A 1 98 ? 15.688 -7.801 -32.903 1.00 77.56 98 GLU A O 1
ATOM 778 N N . VAL A 1 99 ? 13.709 -8.309 -31.954 1.00 79.69 99 VAL A N 1
ATOM 779 C CA . VAL A 1 99 ? 12.979 -8.473 -33.221 1.00 79.69 99 VAL A CA 1
ATOM 780 C C . VAL A 1 99 ? 12.968 -7.166 -34.016 1.00 79.69 99 VAL A C 1
ATOM 782 O O . VAL A 1 99 ? 13.305 -7.152 -35.197 1.00 79.69 99 VAL A O 1
ATOM 785 N N . LEU A 1 100 ? 12.657 -6.038 -33.374 1.00 76.25 100 LEU A N 1
ATOM 786 C CA . LEU A 1 100 ? 12.675 -4.731 -34.037 1.00 76.25 100 LEU A CA 1
ATOM 787 C C . LEU A 1 100 ? 14.065 -4.387 -34.588 1.00 76.25 100 LEU A C 1
ATOM 789 O O . LEU A 1 100 ? 14.165 -3.844 -35.684 1.00 76.25 100 LEU A O 1
ATOM 793 N N . MET A 1 101 ? 15.142 -4.735 -33.877 1.00 78.81 101 MET A N 1
ATOM 794 C CA . MET A 1 101 ? 16.513 -4.516 -34.351 1.00 78.81 101 MET A CA 1
ATOM 795 C C . MET A 1 101 ? 16.884 -5.365 -35.571 1.00 78.81 101 MET A C 1
ATOM 797 O O . MET A 1 101 ? 17.740 -4.943 -36.344 1.00 78.81 101 MET A O 1
ATOM 801 N N . GLN A 1 102 ? 16.276 -6.540 -35.752 1.00 79.88 102 GLN A N 1
ATOM 802 C CA . GLN A 1 102 ? 16.504 -7.377 -36.937 1.00 79.88 102 GLN A CA 1
ATOM 803 C C . GLN A 1 102 ? 15.851 -6.792 -38.193 1.00 79.88 102 GLN A C 1
ATOM 805 O O . GLN A 1 102 ? 16.363 -6.980 -39.293 1.00 79.88 102 GLN A O 1
ATOM 810 N N . HIS A 1 103 ? 14.740 -6.071 -38.028 1.00 78.88 103 HIS A N 1
ATOM 811 C CA . HIS A 1 103 ? 13.941 -5.553 -39.140 1.00 78.88 103 HIS A CA 1
ATOM 812 C C . HIS A 1 103 ? 14.113 -4.047 -39.390 1.00 78.88 103 HIS A C 1
ATOM 814 O O . HIS A 1 103 ? 13.611 -3.543 -40.391 1.00 78.88 103 HIS A O 1
ATOM 820 N N . LEU A 1 104 ? 14.822 -3.318 -38.519 1.00 77.94 104 LEU A N 1
ATOM 821 C CA . LEU A 1 104 ? 14.998 -1.866 -38.613 1.00 77.94 104 LEU A CA 1
ATOM 822 C C . LEU A 1 104 ? 16.475 -1.465 -38.570 1.00 77.94 104 LEU A C 1
ATOM 824 O O . LEU A 1 104 ? 17.284 -2.024 -37.829 1.00 77.94 104 LEU A O 1
ATOM 828 N N . LYS A 1 105 ? 16.832 -0.415 -39.318 1.00 72.38 105 LYS A N 1
ATOM 829 C CA . LYS A 1 105 ? 18.193 0.138 -39.341 1.00 72.38 105 LYS A CA 1
ATOM 830 C C . LYS A 1 105 ? 18.466 0.937 -38.058 1.00 72.38 105 LYS A C 1
ATOM 832 O O . LYS A 1 105 ? 18.199 2.134 -37.969 1.00 72.38 105 LYS A O 1
ATOM 837 N N . VAL A 1 106 ? 18.989 0.275 -37.028 1.00 64.69 106 VAL A N 1
ATOM 838 C CA . VAL A 1 106 ? 19.197 0.890 -35.706 1.00 64.69 106 VAL A CA 1
ATOM 839 C C . VAL A 1 106 ? 20.492 1.704 -35.669 1.00 64.69 106 VAL A C 1
ATOM 841 O O . VAL A 1 106 ? 21.587 1.153 -35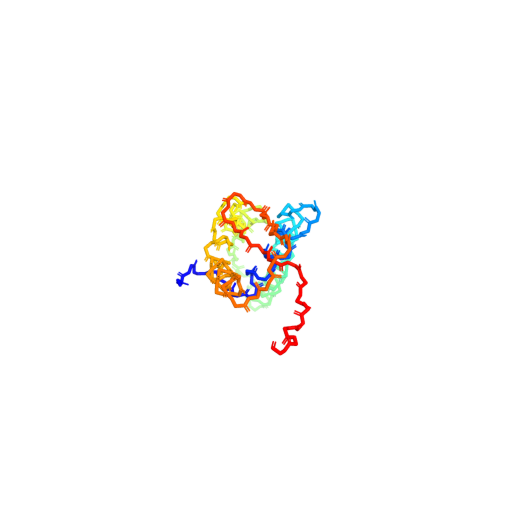.695 1.00 64.69 106 VAL A O 1
ATOM 844 N N . ARG A 1 107 ? 20.381 3.034 -35.537 1.00 63.09 107 ARG A N 1
ATOM 845 C CA . ARG A 1 107 ? 21.545 3.932 -35.376 1.00 63.09 107 ARG A CA 1
ATOM 846 C C . ARG A 1 107 ? 22.148 3.924 -33.966 1.00 63.09 107 ARG A C 1
ATOM 848 O O . ARG A 1 107 ? 23.344 4.158 -33.817 1.00 63.09 107 ARG A O 1
ATOM 855 N N . ARG A 1 108 ? 21.342 3.707 -32.918 1.00 56.53 108 ARG A N 1
ATOM 856 C CA . ARG A 1 108 ? 21.807 3.682 -31.517 1.00 56.53 108 ARG A CA 1
ATOM 857 C C . ARG A 1 108 ? 20.871 2.850 -30.638 1.00 56.53 108 ARG A C 1
ATOM 859 O O . ARG A 1 108 ? 19.659 3.051 -30.669 1.00 56.53 108 ARG A O 1
ATOM 866 N N . ALA A 1 109 ? 21.438 1.958 -29.827 1.00 58.75 109 ALA A N 1
ATOM 867 C CA . ALA A 1 109 ? 20.715 1.209 -28.799 1.00 58.75 109 ALA A CA 1
ATOM 868 C C . ALA A 1 109 ? 21.046 1.789 -27.416 1.00 58.75 109 ALA A C 1
ATOM 870 O O . ALA A 1 109 ? 22.219 1.892 -27.055 1.00 58.75 109 ALA A O 1
ATOM 871 N N . LEU A 1 110 ? 20.023 2.175 -26.653 1.00 52.88 110 LEU A N 1
ATOM 872 C CA . LEU A 1 110 ? 20.158 2.590 -25.256 1.00 52.88 110 LEU A CA 1
ATOM 873 C C . LEU A 1 110 ? 19.945 1.369 -24.362 1.00 52.88 110 LEU A C 1
ATOM 875 O O . LEU A 1 110 ? 18.984 0.624 -24.540 1.00 52.88 110 LEU A O 1
ATOM 879 N N . ARG A 1 111 ? 20.852 1.163 -23.408 1.00 53.06 111 ARG A N 1
ATOM 880 C CA . ARG A 1 111 ? 20.721 0.140 -22.367 1.00 53.06 111 ARG A CA 1
ATOM 881 C C . ARG A 1 111 ? 20.310 0.844 -21.078 1.00 53.06 111 ARG A C 1
ATOM 883 O O . ARG A 1 111 ? 21.063 1.691 -20.605 1.00 53.06 111 ARG A O 1
ATOM 890 N N . ILE A 1 112 ? 19.097 0.578 -20.591 1.00 51.59 112 ILE A N 1
ATOM 891 C CA . ILE A 1 112 ? 18.548 1.240 -19.386 1.00 51.59 112 ILE A CA 1
ATOM 892 C C . ILE A 1 112 ? 19.098 0.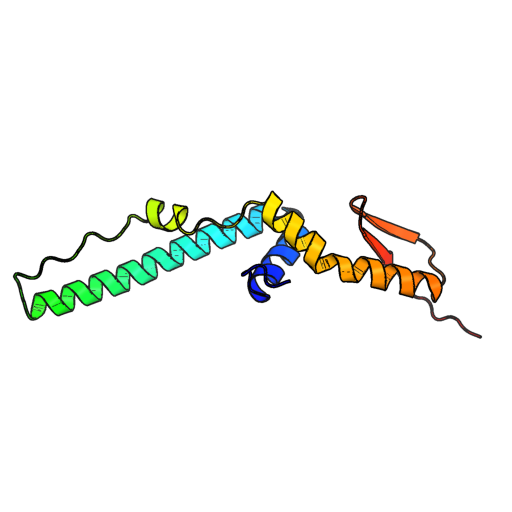582 -18.112 1.00 51.59 112 ILE A C 1
ATOM 894 O O . ILE A 1 112 ? 19.298 1.241 -17.098 1.00 51.59 112 ILE A O 1
ATOM 898 N N . ASP A 1 113 ? 19.459 -0.689 -18.209 1.00 43.38 113 ASP A N 1
ATOM 899 C CA . ASP A 1 113 ? 20.337 -1.401 -17.294 1.00 43.38 113 ASP A CA 1
ATOM 900 C C . ASP A 1 113 ? 21.236 -2.338 -18.125 1.00 43.38 113 ASP A C 1
ATOM 902 O O . ASP A 1 113 ? 21.132 -2.399 -19.355 1.00 43.38 113 ASP A O 1
ATOM 906 N N . HIS A 1 114 ? 22.135 -3.089 -17.496 1.00 48.66 114 HIS A N 1
ATOM 907 C CA . HIS A 1 114 ? 22.957 -4.071 -18.212 1.00 48.66 114 HIS A CA 1
ATOM 908 C C . HIS A 1 114 ? 22.146 -5.224 -18.861 1.00 48.66 114 HIS A C 1
ATOM 910 O O . HIS A 1 114 ? 22.757 -6.081 -19.501 1.00 48.66 114 HIS A O 1
ATOM 916 N N . SER A 1 115 ? 20.809 -5.228 -18.764 1.00 47.75 115 SER A N 1
ATOM 917 C CA . SER A 1 115 ? 19.903 -6.331 -19.111 1.00 47.75 115 SER A CA 1
ATOM 918 C C . SER A 1 115 ? 18.851 -6.014 -20.191 1.00 47.75 115 SER A C 1
ATOM 920 O O . SER A 1 115 ? 18.341 -6.953 -20.797 1.00 47.75 115 SER A O 1
ATOM 922 N N . VAL A 1 116 ? 18.522 -4.749 -20.488 1.00 43.12 116 VAL A N 1
ATOM 923 C CA . VAL A 1 116 ? 17.433 -4.402 -21.429 1.00 43.12 116 VAL A CA 1
ATOM 924 C C . VAL A 1 116 ? 17.845 -3.313 -22.427 1.00 43.12 116 VAL A C 1
ATOM 926 O O . VAL A 1 116 ? 18.270 -2.216 -22.051 1.00 43.12 116 VAL A O 1
ATOM 929 N N . LYS A 1 117 ? 17.700 -3.610 -23.729 1.00 44.31 117 LYS A N 1
ATOM 930 C CA . LYS A 1 117 ? 17.958 -2.686 -24.850 1.00 44.31 117 LYS A CA 1
ATOM 931 C C . LYS A 1 117 ? 16.649 -2.052 -25.317 1.00 44.31 117 LYS A C 1
ATOM 933 O O . LYS A 1 117 ? 15.744 -2.782 -25.689 1.00 44.31 117 LYS A O 1
ATOM 938 N N . PHE A 1 118 ? 16.593 -0.725 -25.398 1.00 46.69 118 PHE A N 1
ATOM 939 C CA . PHE A 1 118 ? 15.552 0.007 -26.125 1.00 46.69 118 PHE A CA 1
ATOM 940 C C . PHE A 1 118 ? 16.176 0.767 -27.303 1.00 46.69 118 PHE A C 1
ATOM 942 O O . PHE A 1 118 ? 17.201 1.443 -27.163 1.00 46.69 118 PHE A O 1
ATOM 949 N N . CYS A 1 119 ? 15.559 0.674 -28.479 1.00 41.91 119 CYS A N 1
ATOM 950 C CA . CYS A 1 119 ? 15.980 1.400 -29.679 1.00 41.91 119 CYS A CA 1
ATOM 951 C C . CYS A 1 119 ? 15.149 2.673 -29.839 1.00 41.91 119 CYS A C 1
ATOM 953 O O . CYS A 1 119 ? 13.933 2.644 -29.659 1.00 41.91 119 CYS A O 1
ATOM 955 N N . LYS A 1 120 ? 15.789 3.799 -30.185 1.00 41.91 120 LYS A N 1
ATOM 956 C CA . LYS A 1 120 ? 15.088 5.069 -30.422 1.00 41.91 120 LYS A CA 1
ATOM 957 C C . LYS A 1 120 ? 15.262 5.531 -31.873 1.00 41.91 120 LYS A C 1
ATOM 959 O O . LYS A 1 120 ? 16.388 5.693 -32.335 1.00 41.91 120 LYS A O 1
ATOM 964 N N . LYS A 1 121 ? 14.108 5.834 -32.482 1.00 45.97 121 LYS A N 1
ATOM 965 C CA . LYS A 1 121 ? 13.820 6.410 -33.810 1.00 45.97 121 LYS A CA 1
ATOM 966 C C . LYS A 1 121 ? 13.826 5.422 -34.990 1.00 45.97 121 LYS A C 1
ATOM 968 O O . LYS A 1 121 ? 14.854 4.853 -35.336 1.00 45.97 121 LYS A O 1
ATOM 973 N N . VAL A 1 122 ? 12.641 5.280 -35.587 1.00 46.72 122 VAL A N 1
ATOM 974 C CA . VAL A 1 122 ? 12.356 4.588 -36.848 1.00 46.72 122 VAL A CA 1
ATOM 975 C C . VAL A 1 122 ? 12.308 5.665 -37.932 1.00 46.72 122 VAL A C 1
ATOM 977 O O . VAL A 1 122 ? 11.522 6.602 -37.818 1.00 46.72 122 VAL A O 1
ATOM 980 N N . GLU A 1 123 ? 13.185 5.577 -38.924 1.00 46.38 123 GLU A N 1
ATOM 981 C CA . GLU A 1 123 ? 12.935 6.148 -40.251 1.00 46.38 123 GLU A CA 1
ATOM 982 C C . GLU A 1 123 ? 12.506 4.958 -41.119 1.00 46.38 123 GLU A C 1
ATOM 984 O O . GLU A 1 123 ? 13.119 3.889 -41.019 1.00 46.38 123 GLU A O 1
ATOM 989 N N . GLU A 1 124 ? 11.400 5.102 -41.855 1.00 46.88 124 GLU A N 1
ATOM 990 C CA . GLU A 1 124 ? 10.909 4.074 -42.779 1.00 46.88 124 GLU A CA 1
ATOM 991 C C . GLU A 1 124 ? 12.015 3.693 -43.770 1.00 46.88 124 GLU A C 1
ATOM 993 O O . GLU A 1 124 ? 12.765 4.543 -44.254 1.00 46.88 124 GLU A O 1
ATOM 998 N N . LEU A 1 125 ? 12.141 2.393 -44.038 1.00 43.31 125 LEU A N 1
ATOM 999 C CA . LEU A 1 125 ? 12.926 1.909 -45.164 1.00 43.31 125 LEU A CA 1
ATOM 1000 C C . LEU A 1 125 ? 12.122 2.208 -46.432 1.00 43.31 125 LEU A C 1
ATOM 1002 O O . LEU A 1 125 ? 11.186 1.478 -46.749 1.00 43.31 125 LEU A O 1
ATOM 1006 N N . ASP A 1 126 ? 12.483 3.278 -47.137 1.00 47.16 126 ASP A N 1
ATOM 1007 C CA . ASP A 1 126 ? 12.154 3.409 -48.554 1.00 47.16 126 ASP A CA 1
ATOM 1008 C C . ASP A 1 126 ? 12.905 2.316 -49.332 1.00 47.16 126 ASP A C 1
ATOM 1010 O O . ASP A 1 126 ? 14.138 2.295 -49.304 1.00 47.16 126 ASP A O 1
ATOM 1014 N N . GLY A 1 127 ? 12.145 1.458 -50.024 1.00 37.88 127 GLY A N 1
ATOM 1015 C CA . GLY A 1 127 ? 12.555 0.714 -51.230 1.00 37.88 127 GLY A CA 1
ATOM 1016 C C . GLY A 1 127 ? 13.583 -0.395 -51.066 1.00 37.88 127 GLY A C 1
ATOM 1017 O O . GLY A 1 127 ? 14.792 -0.091 -51.156 1.00 37.88 127 GLY A O 1
#

Sequence (127 aa):
MKSGISKEFMEIVHDGVMSPNGLSSALTCIRRRRQTRYYKLYTLFADRIRRIRNGNTEYVAPTPPSCSQYCSDNSPPTSNSLTAQWLESTSIYSSLCEVLMQHLKVRRALRIDHSVKFCKKVEELDG

pLDDT: mean 81.37, std 17.28, range [37.88, 97.81]

Secondary structure (DSSP, 8-state):
---S--HHHHHHHHHHHHSTTHHHHHHHHHHHHHHHHHHHHHHHHHHHHHHHHHH-TTPPPPPPPPHHHHHHHTPPPPHHHHHHHHHHHHHHHHHHHHHHHHHS--S-EEEEETTEEEE--PPP---

Foldseek 3Di:
DPPVDDPVLLVLQVVQCVDPNHCPVSQVVVLVVQLVVVVVVVVVVVVVQVVVCVVPVPDDDDDDDDSVRSSVVVHDDDNVVSVVVNCVVCVVQQVVQVVCVVVADAPDWDDPDPRHTDTDDGDDDDD